Protein AF-A0A7S2IW75-F1 (afdb_monomer_lite)

pLDDT: mean 75.26, std 11.47, range [51.62, 94.19]

Structure (mmCIF, N/CA/C/O backbone):
data_AF-A0A7S2IW75-F1
#
_entry.id   AF-A0A7S2IW75-F1
#
loop_
_atom_site.group_PDB
_atom_site.id
_atom_site.type_symbol
_atom_site.label_atom_id
_atom_site.label_alt_id
_atom_site.label_comp_id
_atom_site.label_asym_id
_atom_site.label_entity_id
_atom_site.label_seq_id
_atom_site.pdbx_PDB_ins_code
_atom_site.Cartn_x
_atom_site.Cartn_y
_atom_site.Cartn_z
_atom_site.occupancy
_atom_site.B_iso_or_equiv
_atom_site.auth_seq_id
_atom_site.auth_comp_id
_atom_site.auth_asym_id
_atom_site.auth_atom_id
_atom_site.pdbx_PDB_model_num
ATOM 1 N N . PRO A 1 1 ? 99.992 -33.653 40.188 1.00 62.72 1 PRO A N 1
ATOM 2 C CA . PRO A 1 1 ? 100.642 -33.479 38.863 1.00 62.72 1 PRO A CA 1
ATOM 3 C C . PRO A 1 1 ? 99.736 -32.594 37.998 1.00 62.72 1 PRO A C 1
ATOM 5 O O . PRO A 1 1 ? 98.557 -32.925 37.892 1.00 62.72 1 PRO A O 1
ATOM 8 N N . PRO A 1 2 ? 100.204 -31.443 37.484 1.00 60.38 2 PRO A N 1
ATOM 9 C CA . PRO A 1 2 ? 99.359 -30.582 36.664 1.00 60.38 2 PRO A CA 1
ATOM 10 C C . PRO A 1 2 ? 98.984 -31.320 35.374 1.00 60.38 2 PRO A C 1
ATOM 12 O O . PRO A 1 2 ? 99.851 -31.771 34.629 1.00 60.38 2 PRO A O 1
ATOM 15 N N . ALA A 1 3 ? 97.679 -31.497 35.167 1.00 65.81 3 ALA A N 1
ATOM 16 C CA . ALA A 1 3 ? 97.122 -32.102 33.969 1.00 65.81 3 ALA A CA 1
ATOM 17 C C . ALA A 1 3 ? 97.433 -31.200 32.770 1.00 65.81 3 ALA A C 1
ATOM 19 O O . ALA A 1 3 ? 97.128 -30.007 32.792 1.00 65.81 3 ALA A O 1
ATOM 20 N N . HIS A 1 4 ? 98.066 -31.767 31.743 1.00 72.19 4 HIS A N 1
ATOM 21 C CA . HIS A 1 4 ? 98.302 -31.062 30.490 1.00 72.19 4 HIS A CA 1
ATOM 22 C C . HIS A 1 4 ? 96.960 -30.592 29.912 1.00 72.19 4 HIS A C 1
ATOM 24 O O . HIS A 1 4 ? 96.008 -31.380 29.890 1.00 72.19 4 HIS A O 1
ATOM 30 N N . PRO A 1 5 ? 96.855 -29.333 29.454 1.00 76.38 5 PRO A N 1
ATOM 31 C CA . PRO A 1 5 ? 95.654 -28.895 28.770 1.00 76.38 5 PRO A CA 1
ATOM 32 C C . PRO A 1 5 ? 95.456 -29.745 27.504 1.00 76.38 5 PRO A C 1
ATOM 34 O O . PRO A 1 5 ? 96.438 -30.091 26.839 1.00 76.38 5 PRO A O 1
ATOM 37 N N . PRO A 1 6 ? 94.206 -30.106 27.169 1.00 79.19 6 PRO A N 1
ATOM 38 C CA . PRO A 1 6 ? 93.910 -30.854 25.956 1.00 79.19 6 PRO A CA 1
ATOM 39 C C . PRO A 1 6 ? 94.396 -30.080 24.724 1.00 79.19 6 PRO A C 1
ATOM 41 O O . PRO A 1 6 ? 94.212 -28.865 24.631 1.00 79.19 6 PRO A O 1
ATOM 44 N N . TYR A 1 7 ? 95.032 -30.790 23.787 1.00 80.94 7 TYR A N 1
ATOM 45 C CA . TYR A 1 7 ? 95.470 -30.221 22.513 1.00 80.94 7 TYR A CA 1
ATOM 46 C C . TYR A 1 7 ? 94.283 -29.578 21.781 1.00 80.94 7 TYR A C 1
ATOM 48 O O . TYR A 1 7 ? 93.190 -30.155 21.779 1.00 80.94 7 TYR A O 1
ATOM 56 N N . PRO A 1 8 ? 94.470 -28.407 21.145 1.00 81.94 8 PRO A N 1
ATOM 57 C CA . PRO A 1 8 ? 93.412 -27.815 20.347 1.00 81.94 8 PRO A CA 1
ATOM 58 C C . PRO A 1 8 ? 93.070 -28.738 19.166 1.00 81.94 8 PRO A C 1
ATOM 60 O O . PRO A 1 8 ? 93.967 -29.375 18.601 1.00 81.94 8 PRO A O 1
ATOM 63 N N . PRO A 1 9 ? 91.784 -28.828 18.788 1.00 81.75 9 PRO A N 1
ATOM 64 C CA . PRO A 1 9 ? 91.365 -29.631 17.651 1.00 81.75 9 PRO A CA 1
ATOM 65 C C . PRO A 1 9 ? 92.004 -29.110 16.353 1.00 81.75 9 PRO A C 1
ATOM 67 O O . PRO A 1 9 ? 92.301 -27.915 16.245 1.00 81.75 9 PRO A O 1
ATOM 70 N N . PRO A 1 10 ? 92.212 -29.987 15.354 1.00 83.06 10 PRO A N 1
ATOM 71 C CA . PRO A 1 10 ? 92.753 -29.576 14.066 1.00 83.06 10 PRO A CA 1
ATOM 72 C C . PRO A 1 10 ? 91.851 -28.521 13.402 1.00 83.06 10 PRO A C 1
ATOM 74 O O . PRO A 1 10 ? 90.629 -28.549 13.590 1.00 83.06 10 PRO A O 1
ATOM 77 N N . PRO A 1 11 ? 92.428 -27.591 12.619 1.00 82.19 11 PRO A N 1
ATOM 78 C CA . PRO A 1 11 ? 91.660 -26.564 11.930 1.00 82.19 11 PRO A CA 1
ATOM 79 C C . PRO A 1 11 ? 90.653 -27.196 10.966 1.00 82.19 11 PRO A C 1
ATOM 81 O O . PRO A 1 11 ? 90.943 -28.185 10.289 1.00 82.19 11 PRO A O 1
ATOM 84 N N . ALA A 1 12 ? 89.455 -26.614 10.921 1.00 83.12 12 ALA A N 1
ATOM 85 C CA . ALA A 1 12 ? 88.382 -27.089 10.063 1.00 83.12 12 ALA A CA 1
ATOM 86 C C . ALA A 1 12 ? 88.794 -27.029 8.578 1.00 83.12 12 ALA A C 1
ATOM 88 O O . ALA A 1 12 ? 89.478 -26.083 8.169 1.00 83.12 12 ALA A O 1
ATOM 89 N N . PRO A 1 13 ? 88.375 -28.007 7.753 1.00 81.69 13 PRO A N 1
ATOM 90 C CA . PRO A 1 13 ? 88.618 -27.953 6.320 1.00 81.69 13 PRO A CA 1
ATOM 91 C C . PRO A 1 13 ? 87.926 -26.727 5.701 1.00 81.69 13 PRO A C 1
ATOM 93 O O . PRO A 1 13 ? 86.870 -26.305 6.187 1.00 81.69 13 PRO A O 1
ATOM 96 N N . PRO A 1 14 ? 88.489 -26.155 4.622 1.00 84.38 14 PRO A N 1
ATOM 97 C CA . PRO A 1 14 ? 87.894 -25.004 3.964 1.00 84.38 14 PRO A CA 1
ATOM 98 C C . PRO A 1 14 ? 86.501 -25.344 3.410 1.00 84.38 14 PRO A C 1
ATOM 100 O O . PRO A 1 14 ? 86.244 -26.490 3.018 1.00 84.38 14 PRO A O 1
ATOM 103 N N . PRO A 1 15 ? 85.591 -24.356 3.357 1.00 83.06 15 PRO A N 1
ATOM 104 C CA . PRO A 1 15 ? 84.251 -24.562 2.832 1.00 83.06 15 PRO A CA 1
ATOM 105 C C . PRO A 1 15 ? 84.312 -24.990 1.362 1.00 83.06 15 PRO A C 1
ATOM 107 O O . PRO A 1 15 ? 85.099 -24.463 0.572 1.00 83.06 15 PRO A O 1
ATOM 110 N N . ARG A 1 16 ? 83.465 -25.955 0.985 1.00 84.38 16 ARG A N 1
ATOM 111 C CA . ARG A 1 16 ? 83.319 -26.348 -0.421 1.00 84.38 16 ARG A CA 1
ATOM 112 C C . ARG A 1 16 ? 82.758 -25.175 -1.233 1.00 84.38 16 ARG A C 1
ATOM 114 O O . ARG A 1 16 ? 81.856 -24.493 -0.742 1.00 84.38 16 ARG A O 1
ATOM 121 N N . PRO A 1 17 ? 83.234 -24.963 -2.472 1.00 82.62 17 PRO A N 1
ATOM 122 C CA . PRO A 1 17 ? 82.619 -23.992 -3.361 1.00 82.62 17 PRO A CA 1
ATOM 123 C C . PRO A 1 17 ? 81.156 -24.378 -3.644 1.00 82.62 17 PRO A C 1
ATOM 125 O O . PRO A 1 17 ? 80.826 -25.571 -3.668 1.00 82.62 17 PRO A O 1
ATOM 128 N N . PRO A 1 18 ? 80.274 -23.385 -3.839 1.00 84.06 18 PRO A N 1
ATOM 129 C CA . PRO A 1 18 ? 78.872 -23.637 -4.134 1.00 84.06 18 PRO A CA 1
ATOM 130 C C . PRO A 1 18 ? 78.711 -24.343 -5.492 1.00 84.06 18 PRO A C 1
ATOM 132 O O . PRO A 1 18 ? 79.541 -24.156 -6.387 1.00 84.06 18 PRO A O 1
ATOM 135 N N . PRO A 1 19 ? 77.647 -25.147 -5.671 1.00 81.31 19 PRO A N 1
ATOM 136 C CA . PRO A 1 19 ? 77.338 -25.750 -6.961 1.00 81.31 19 PRO A CA 1
ATOM 137 C C . PRO A 1 19 ? 77.064 -24.665 -8.011 1.00 81.31 19 PRO A C 1
ATOM 139 O O . PRO A 1 19 ? 76.434 -23.646 -7.721 1.00 81.31 19 PRO A O 1
ATOM 142 N N . SER A 1 20 ? 77.537 -24.888 -9.237 1.00 82.94 20 SER A N 1
ATOM 143 C CA . SER A 1 20 ? 77.263 -24.001 -10.370 1.00 82.94 20 SER A CA 1
ATOM 144 C C . SER A 1 20 ? 75.756 -23.932 -10.661 1.00 82.94 20 SER A C 1
ATOM 146 O O . SER A 1 20 ? 75.064 -24.943 -10.510 1.00 82.94 20 SER A O 1
ATOM 148 N N . PRO A 1 21 ? 75.230 -22.768 -11.085 1.00 82.31 21 PRO A N 1
ATOM 149 C CA . PRO A 1 21 ? 73.821 -22.643 -11.428 1.00 82.31 21 PRO A CA 1
ATOM 150 C C . PRO A 1 21 ? 73.472 -23.516 -12.646 1.00 82.31 21 PRO A C 1
ATOM 152 O O . PRO A 1 21 ? 74.317 -23.711 -13.527 1.00 82.31 21 PRO A O 1
ATOM 155 N N . PRO A 1 22 ? 72.236 -24.038 -12.720 1.00 81.88 22 PRO A N 1
ATOM 156 C CA . PRO A 1 22 ? 71.779 -24.792 -13.879 1.00 81.88 22 PRO A CA 1
ATOM 157 C C . PRO A 1 22 ? 71.740 -23.899 -15.134 1.00 81.88 22 PRO A C 1
ATOM 159 O O . PRO A 1 22 ? 71.524 -22.688 -15.019 1.00 81.88 22 PRO A O 1
ATOM 162 N N . PRO A 1 23 ? 71.927 -24.471 -16.338 1.00 80.62 23 PRO A N 1
ATOM 163 C CA . PRO A 1 23 ? 71.792 -23.718 -17.579 1.00 80.62 23 PRO A CA 1
ATOM 164 C C . PRO A 1 23 ? 70.354 -23.194 -17.754 1.00 80.62 23 PRO A C 1
ATOM 166 O O . PRO A 1 23 ? 69.408 -23.818 -17.262 1.00 80.62 23 PRO A O 1
ATOM 169 N N . PRO A 1 24 ? 70.165 -22.067 -18.464 1.00 79.94 24 PRO A N 1
ATOM 170 C CA . PRO A 1 24 ? 68.841 -21.511 -18.710 1.00 79.94 24 PRO A CA 1
ATOM 171 C C . PRO A 1 24 ? 67.993 -22.472 -19.552 1.00 79.94 24 PRO A C 1
ATOM 173 O O . PRO A 1 24 ? 68.432 -22.978 -20.586 1.00 79.94 24 PRO A O 1
ATOM 176 N N . SER A 1 25 ? 66.762 -22.713 -19.105 1.00 78.88 25 SER A N 1
ATOM 177 C CA . SER A 1 25 ? 65.787 -23.544 -19.809 1.00 78.88 25 SER A CA 1
ATOM 178 C C . SER A 1 25 ? 65.445 -22.943 -21.175 1.00 78.88 25 SER A C 1
ATOM 180 O O . SER A 1 25 ? 65.095 -21.768 -21.273 1.00 78.88 25 SER A O 1
ATOM 182 N N . SER A 1 26 ? 65.512 -23.765 -22.224 1.00 78.94 26 SER A N 1
ATOM 183 C CA . SER A 1 26 ? 65.071 -23.397 -23.575 1.00 78.94 26 SER A CA 1
ATOM 184 C C . SER A 1 26 ? 63.591 -22.968 -23.574 1.00 78.94 26 SER A C 1
ATOM 186 O O . SER A 1 26 ? 62.787 -23.598 -22.873 1.00 78.94 26 SER A O 1
ATOM 188 N N . PRO A 1 27 ? 63.192 -21.923 -24.327 1.00 75.69 27 PRO A N 1
ATOM 189 C CA . PRO A 1 27 ? 61.799 -21.498 -24.393 1.00 75.69 27 PRO A CA 1
ATOM 190 C C . PRO A 1 27 ? 60.925 -22.609 -24.986 1.00 75.69 27 PRO A C 1
ATOM 192 O O . PRO A 1 27 ? 61.196 -23.145 -26.060 1.00 75.69 27 PRO A O 1
ATOM 195 N N . SER A 1 28 ? 59.859 -22.963 -24.266 1.00 77.50 28 SER A N 1
ATOM 196 C CA . SER A 1 28 ? 58.849 -23.905 -24.753 1.00 77.50 28 SER A CA 1
ATOM 197 C C . SER A 1 28 ? 58.131 -23.347 -25.989 1.00 77.50 28 SER A C 1
ATOM 199 O O . SER A 1 28 ? 57.883 -22.139 -26.045 1.00 77.50 28 SER A O 1
ATOM 201 N N . PRO A 1 29 ? 57.749 -24.194 -26.965 1.00 75.38 29 PRO A N 1
ATOM 202 C CA . PRO A 1 29 ? 56.972 -23.744 -28.112 1.00 75.38 29 PRO A CA 1
ATOM 203 C C . PRO A 1 29 ? 55.603 -23.194 -27.671 1.00 75.38 29 PRO A C 1
ATOM 205 O O . PRO A 1 29 ? 55.054 -23.641 -26.654 1.00 75.38 29 PRO A O 1
ATOM 208 N N . PRO A 1 30 ? 55.023 -22.243 -28.425 1.00 74.31 30 PRO A N 1
ATOM 209 C CA . PRO A 1 30 ? 53.705 -21.704 -28.124 1.00 74.31 30 PRO A CA 1
ATOM 210 C C . PRO A 1 30 ? 52.660 -22.825 -28.161 1.00 74.31 30 PRO A C 1
ATOM 212 O O . PRO A 1 30 ? 52.521 -23.537 -29.156 1.00 74.31 30 PRO A O 1
ATOM 215 N N . ARG A 1 31 ? 51.921 -22.995 -27.057 1.00 68.31 31 ARG A N 1
ATOM 216 C CA . ARG A 1 31 ? 50.762 -23.894 -27.014 1.00 68.31 31 ARG A CA 1
ATOM 217 C C . ARG A 1 31 ? 49.709 -23.382 -27.992 1.00 68.31 31 ARG A C 1
ATOM 219 O O . ARG A 1 31 ? 49.356 -22.205 -27.954 1.00 68.31 31 ARG A O 1
ATOM 226 N N . ALA A 1 32 ? 49.196 -24.276 -28.833 1.00 73.69 32 ALA A N 1
ATOM 227 C CA . ALA A 1 32 ? 48.029 -23.996 -29.657 1.00 73.69 32 ALA A CA 1
ATOM 228 C C . ALA A 1 32 ? 46.856 -23.536 -28.763 1.00 73.69 32 ALA A C 1
ATOM 230 O O . ALA A 1 32 ? 46.699 -24.069 -27.657 1.00 73.69 32 ALA A O 1
ATOM 231 N N . PRO A 1 33 ? 46.044 -22.556 -29.198 1.00 65.94 33 PRO A N 1
ATOM 232 C CA . PRO A 1 33 ? 44.881 -22.126 -28.438 1.00 65.94 33 PRO A CA 1
ATOM 233 C C . PRO A 1 33 ? 43.921 -23.306 -28.277 1.00 65.94 33 PRO A C 1
ATOM 235 O O . PRO A 1 33 ? 43.477 -23.908 -29.253 1.00 65.94 33 PRO A O 1
ATOM 238 N N . SER A 1 34 ? 43.622 -23.644 -27.023 1.00 67.25 34 SER A N 1
ATOM 239 C CA . SER A 1 34 ? 42.549 -24.579 -26.696 1.00 67.25 34 SER A CA 1
ATOM 240 C C . SER A 1 34 ? 41.247 -24.046 -27.305 1.00 67.25 34 SER A C 1
ATOM 242 O O . SER A 1 34 ? 40.968 -22.855 -27.129 1.00 67.25 34 SER A O 1
ATOM 244 N N . PRO A 1 35 ? 40.439 -24.864 -28.003 1.00 66.06 35 PRO A N 1
ATOM 245 C CA . PRO A 1 35 ? 39.132 -24.416 -28.455 1.00 66.06 35 PRO A CA 1
ATOM 246 C C . PRO A 1 35 ? 38.319 -24.011 -27.223 1.00 66.06 35 PRO A C 1
ATOM 248 O O . PRO A 1 35 ? 38.180 -24.784 -26.272 1.00 66.06 35 PRO A O 1
ATOM 251 N N . LEU A 1 36 ? 37.848 -22.764 -27.217 1.00 70.06 36 LEU A N 1
ATOM 252 C CA . LEU A 1 36 ? 36.907 -22.271 -26.220 1.00 70.06 36 LEU A CA 1
ATOM 253 C C . LEU A 1 36 ? 35.692 -23.212 -26.205 1.00 70.06 36 LEU A C 1
ATOM 255 O O . LEU A 1 36 ? 35.246 -23.626 -27.282 1.00 70.06 36 LEU A O 1
ATOM 259 N N . PRO A 1 37 ? 35.143 -23.562 -25.028 1.00 63.06 37 PRO A N 1
ATOM 260 C CA . PRO A 1 37 ? 33.871 -24.261 -24.979 1.00 63.06 37 PRO A CA 1
ATOM 261 C C . PRO A 1 37 ? 32.857 -23.390 -25.720 1.00 63.06 37 PRO A C 1
ATOM 263 O O . PRO A 1 37 ? 32.629 -22.240 -25.347 1.00 63.06 37 PRO A O 1
ATOM 266 N N . CYS A 1 38 ? 32.313 -23.912 -26.818 1.00 60.44 38 CYS A N 1
ATOM 267 C CA . CYS A 1 38 ? 31.234 -23.257 -27.539 1.00 60.44 38 CYS A CA 1
ATOM 268 C C . CYS A 1 38 ? 30.120 -22.974 -26.531 1.00 60.44 38 CYS A C 1
ATOM 270 O O . CYS A 1 38 ? 29.561 -23.906 -25.950 1.00 60.44 38 CYS A O 1
ATOM 272 N N . SER A 1 39 ? 29.839 -21.694 -26.290 1.00 65.56 39 SER A N 1
ATOM 273 C CA . SER A 1 39 ? 28.699 -21.282 -25.483 1.00 65.56 39 SER A CA 1
ATOM 274 C C . SER A 1 39 ? 27.445 -21.961 -26.040 1.00 65.56 39 SER A C 1
ATOM 276 O O . SER A 1 39 ? 27.247 -21.939 -27.260 1.00 65.56 39 SER A O 1
ATOM 278 N N . PRO A 1 40 ? 26.604 -22.585 -25.197 1.00 69.19 40 PRO A N 1
ATOM 279 C CA . PRO A 1 40 ? 25.353 -23.154 -25.668 1.00 69.19 40 PRO A CA 1
ATOM 280 C C . PRO A 1 40 ? 24.504 -22.054 -26.324 1.00 69.19 40 PRO A C 1
ATOM 282 O O . PRO A 1 40 ? 24.619 -20.884 -25.937 1.00 69.19 40 PRO A O 1
ATOM 285 N N . PRO A 1 41 ? 23.658 -22.396 -27.312 1.00 64.56 41 PRO A N 1
ATOM 286 C CA . PRO A 1 41 ? 22.756 -21.433 -27.923 1.00 64.56 41 PRO A CA 1
ATOM 287 C C . PRO A 1 41 ? 21.941 -20.747 -26.824 1.00 64.56 41 PRO A C 1
ATOM 289 O O . PRO A 1 41 ? 21.282 -21.403 -26.019 1.00 64.56 41 PRO A O 1
ATOM 292 N N . SER A 1 42 ? 22.042 -19.419 -26.781 1.00 62.31 42 SER A N 1
ATOM 293 C CA . SER A 1 42 ? 21.280 -18.547 -25.893 1.00 62.31 42 SER A CA 1
ATOM 294 C C . SER A 1 42 ? 19.791 -18.735 -26.175 1.00 62.31 42 SER A C 1
ATOM 296 O O . SER A 1 42 ? 19.229 -18.076 -27.049 1.00 62.31 42 SER A O 1
ATOM 298 N N . LEU A 1 43 ? 19.149 -19.656 -25.458 1.00 72.56 43 LEU A N 1
ATOM 299 C CA . LEU A 1 43 ? 17.697 -19.749 -25.423 1.00 72.56 43 LEU A CA 1
ATOM 300 C C . LEU A 1 43 ? 17.159 -18.438 -24.831 1.00 72.56 43 LEU A C 1
ATOM 302 O O . LEU A 1 43 ? 17.742 -17.935 -23.865 1.00 72.56 43 LEU A O 1
ATOM 306 N N . PRO A 1 44 ? 16.079 -17.861 -25.386 1.00 72.50 44 PRO A N 1
ATOM 307 C CA . PRO A 1 44 ? 15.451 -16.705 -24.768 1.00 72.50 44 PRO A CA 1
ATOM 308 C C . PRO A 1 44 ? 15.066 -17.069 -23.326 1.00 72.50 44 PRO A C 1
ATOM 310 O O . PRO A 1 44 ? 14.554 -18.173 -23.099 1.00 72.50 44 PRO A O 1
ATOM 313 N N . PRO A 1 45 ? 15.332 -16.189 -22.342 1.00 71.38 45 PRO A N 1
ATOM 314 C CA . PRO A 1 45 ? 14.931 -16.445 -20.972 1.00 71.38 45 PRO A CA 1
ATOM 315 C C . PRO A 1 45 ? 13.419 -16.678 -20.948 1.00 71.38 45 PRO A C 1
ATOM 317 O O . PRO A 1 45 ? 12.672 -16.013 -21.675 1.00 71.38 45 PRO A O 1
ATOM 320 N N . PRO A 1 46 ? 12.947 -17.642 -20.151 1.00 71.25 46 PRO A N 1
ATOM 321 C CA . PRO A 1 46 ? 11.538 -17.953 -20.127 1.00 71.25 46 PRO A CA 1
ATOM 322 C C . PRO A 1 46 ? 10.729 -16.744 -19.622 1.00 71.25 46 PRO A C 1
ATOM 324 O O . PRO A 1 46 ? 11.212 -15.990 -18.773 1.00 71.25 46 PRO A O 1
ATOM 327 N N . PRO A 1 47 ? 9.487 -16.558 -20.102 1.00 66.56 47 PRO A N 1
ATOM 328 C CA . PRO A 1 47 ? 8.709 -15.333 -19.890 1.00 66.56 47 PRO A CA 1
ATOM 329 C C . PRO A 1 47 ? 8.401 -15.038 -18.415 1.00 66.56 47 PRO A C 1
ATOM 331 O O . PRO A 1 47 ? 8.106 -13.903 -18.067 1.00 66.56 47 PRO A O 1
ATOM 334 N N . TRP A 1 48 ? 8.506 -16.033 -17.532 1.00 68.19 48 TRP A N 1
ATOM 335 C CA . TRP A 1 48 ? 8.335 -15.871 -16.085 1.00 68.19 48 TRP A CA 1
ATOM 336 C C . TRP A 1 48 ? 9.579 -15.330 -15.359 1.00 68.19 48 TRP A C 1
ATOM 338 O O . TRP A 1 48 ? 9.471 -14.915 -14.210 1.00 68.19 48 TRP A O 1
ATOM 348 N N . LEU A 1 49 ? 10.754 -15.340 -16.003 1.00 57.94 49 LEU A N 1
ATOM 349 C CA . LEU A 1 49 ? 11.981 -14.688 -15.521 1.00 57.94 49 LEU A CA 1
ATOM 350 C C . LEU A 1 49 ? 12.153 -13.275 -16.095 1.00 57.94 49 LEU A C 1
ATOM 352 O O . LEU A 1 49 ? 13.141 -12.609 -15.786 1.00 57.94 49 LEU A O 1
ATOM 356 N N . ALA A 1 50 ? 11.200 -12.805 -16.906 1.00 60.44 50 ALA A N 1
ATOM 357 C CA . ALA A 1 50 ? 11.126 -11.404 -17.273 1.00 60.44 50 ALA A CA 1
ATOM 358 C C . ALA A 1 50 ? 10.841 -10.604 -15.998 1.00 60.44 50 ALA A C 1
ATOM 360 O O . ALA A 1 50 ? 9.705 -10.514 -15.533 1.00 60.44 50 ALA A O 1
ATOM 361 N N . VAL A 1 51 ? 11.899 -10.045 -15.407 1.00 63.38 51 VAL A N 1
ATOM 362 C CA . VAL A 1 51 ? 11.769 -8.955 -14.443 1.00 63.38 51 VAL A CA 1
ATOM 363 C C . VAL A 1 51 ? 10.869 -7.928 -15.124 1.00 63.38 51 VAL A C 1
ATOM 365 O O . VAL A 1 51 ? 11.207 -7.527 -16.243 1.00 63.38 51 VAL A O 1
ATOM 368 N N . PRO A 1 52 ? 9.720 -7.538 -14.538 1.00 60.81 52 PRO A N 1
ATOM 369 C CA . PRO A 1 52 ? 8.940 -6.457 -15.104 1.00 60.81 52 PRO A CA 1
ATOM 370 C C . PRO A 1 52 ? 9.871 -5.253 -15.118 1.00 60.81 52 PRO A C 1
ATOM 372 O O . PRO A 1 52 ? 10.222 -4.718 -14.066 1.00 60.81 52 PRO A O 1
ATOM 375 N N . SER A 1 53 ? 10.357 -4.910 -16.311 1.00 58.06 53 SER A N 1
ATOM 376 C CA . SER A 1 53 ? 11.098 -3.685 -16.540 1.00 58.06 53 SER A CA 1
ATOM 377 C C . SER A 1 53 ? 10.220 -2.595 -15.957 1.00 58.06 53 SER A C 1
ATOM 379 O O . SER A 1 53 ? 9.077 -2.437 -16.392 1.00 58.06 53 SER A O 1
ATOM 381 N N . ALA A 1 54 ? 10.693 -1.948 -14.893 1.00 60.47 54 ALA A N 1
ATOM 382 C CA . ALA A 1 54 ? 10.006 -0.830 -14.280 1.00 60.47 54 ALA A CA 1
ATOM 383 C C . ALA A 1 54 ? 10.062 0.322 -15.284 1.00 60.47 54 ALA A C 1
ATOM 385 O O . ALA A 1 54 ? 10.918 1.199 -15.201 1.00 60.47 54 ALA A O 1
ATOM 386 N N . GLU A 1 55 ? 9.186 0.255 -16.284 1.00 65.94 55 GLU A N 1
ATOM 387 C CA . GLU A 1 55 ? 8.902 1.351 -17.188 1.00 65.94 55 GLU A CA 1
ATOM 388 C C . GLU A 1 55 ? 8.606 2.570 -16.311 1.00 65.94 55 GLU A C 1
ATOM 390 O O . GLU A 1 55 ? 7.815 2.461 -15.361 1.00 65.94 55 GLU A O 1
ATOM 395 N N . PRO A 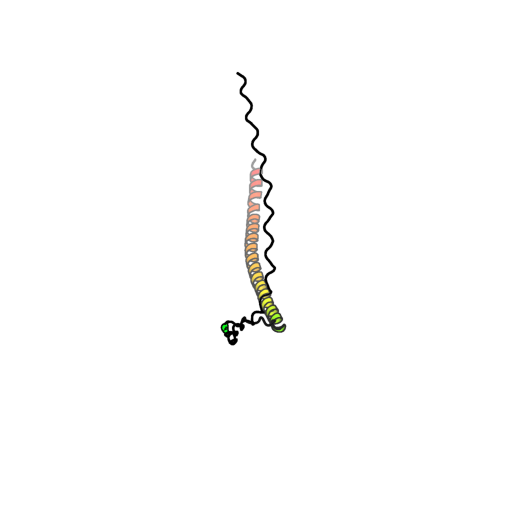1 56 ? 9.261 3.715 -16.559 1.00 64.19 56 PRO A N 1
ATOM 396 C CA . PRO A 1 56 ? 8.970 4.922 -15.810 1.00 64.19 56 PRO A CA 1
ATOM 397 C C . PRO A 1 56 ? 7.473 5.196 -15.949 1.00 64.19 56 PRO A C 1
ATOM 399 O O . PRO A 1 56 ? 6.977 5.386 -17.060 1.00 64.19 56 PRO A O 1
ATOM 402 N N . LEU A 1 57 ? 6.743 5.154 -14.824 1.00 67.38 57 LEU A N 1
ATOM 403 C CA . LEU A 1 57 ? 5.305 5.406 -14.811 1.00 67.38 57 LEU A CA 1
ATOM 404 C C . LEU A 1 57 ? 5.050 6.695 -15.584 1.00 67.38 57 LEU A C 1
ATOM 406 O O . LEU A 1 57 ? 5.583 7.748 -15.225 1.00 67.38 57 LEU A O 1
ATOM 410 N N . ALA A 1 58 ? 4.254 6.593 -16.652 1.00 76.00 58 ALA A N 1
ATOM 411 C CA . ALA A 1 58 ? 3.908 7.742 -17.468 1.00 76.00 58 ALA A CA 1
ATOM 412 C C . ALA A 1 58 ? 3.455 8.885 -16.540 1.00 76.00 58 ALA A C 1
ATOM 414 O O . ALA A 1 58 ? 2.677 8.637 -15.613 1.00 76.00 58 ALA A O 1
ATOM 415 N N . PRO A 1 59 ? 3.911 10.130 -16.751 1.00 73.25 59 PRO A N 1
ATOM 416 C CA . PRO A 1 59 ? 3.677 11.227 -15.810 1.00 73.25 59 PRO A CA 1
ATOM 417 C C . PRO A 1 59 ? 2.184 11.437 -15.502 1.00 73.25 59 PRO A C 1
ATOM 419 O O . PRO A 1 59 ? 1.828 11.782 -14.379 1.00 73.25 59 PRO A O 1
ATOM 422 N N . GLY A 1 60 ? 1.292 11.132 -16.452 1.00 74.44 60 GLY A N 1
ATOM 423 C CA . GLY A 1 60 ? -0.159 11.151 -16.233 1.00 74.44 60 GLY A CA 1
ATOM 424 C C . GLY A 1 60 ? -0.662 10.123 -15.209 1.00 74.44 60 GLY A C 1
ATOM 425 O O . GLY A 1 60 ? -1.575 10.422 -14.444 1.00 74.44 60 GLY A O 1
ATOM 426 N N . LEU A 1 61 ? -0.043 8.943 -15.138 1.00 79.50 61 LEU A N 1
ATOM 427 C CA . LEU A 1 61 ? -0.369 7.890 -14.171 1.00 79.50 61 LEU A CA 1
ATOM 428 C C . LEU A 1 61 ? 0.052 8.293 -12.751 1.00 79.50 61 LEU A C 1
ATOM 430 O O . LEU A 1 61 ? -0.686 8.066 -11.794 1.00 79.50 61 LEU A O 1
ATOM 434 N N . VAL A 1 62 ? 1.202 8.962 -12.624 1.00 80.19 62 VAL A N 1
ATOM 435 C CA . VAL A 1 62 ? 1.684 9.514 -11.348 1.00 80.19 62 VAL A CA 1
ATOM 436 C C . VAL A 1 62 ? 0.756 10.622 -10.852 1.00 80.19 62 VAL A C 1
ATOM 438 O O . VAL A 1 62 ? 0.343 10.606 -9.694 1.00 80.19 62 VAL A O 1
ATOM 441 N N . ILE A 1 63 ? 0.371 11.553 -11.731 1.00 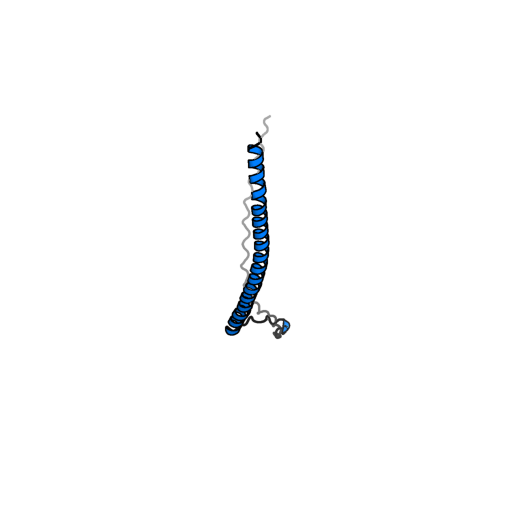81.88 63 ILE A N 1
ATOM 442 C CA . ILE A 1 63 ? -0.570 12.629 -11.390 1.00 81.88 63 ILE A CA 1
ATOM 443 C C . ILE A 1 63 ? -1.917 12.042 -10.961 1.00 81.88 63 ILE A C 1
ATOM 445 O O . ILE A 1 63 ? -2.453 12.443 -9.930 1.00 81.88 63 ILE A O 1
ATOM 449 N N . LEU A 1 64 ? -2.439 11.055 -11.694 1.00 83.25 64 LEU A N 1
ATOM 450 C CA . LEU A 1 64 ? -3.685 10.379 -11.337 1.00 83.25 64 LEU A CA 1
ATOM 451 C C . LEU A 1 64 ? -3.597 9.730 -9.950 1.00 83.25 64 LEU A C 1
ATOM 453 O O . LEU A 1 64 ? -4.503 9.906 -9.138 1.00 83.25 64 LEU A O 1
ATOM 457 N N . LEU A 1 65 ? -2.500 9.031 -9.650 1.00 83.38 65 LEU A N 1
ATOM 458 C CA . LEU A 1 65 ? -2.290 8.398 -8.348 1.00 83.38 65 LEU A CA 1
ATOM 459 C C . LEU A 1 65 ? -2.264 9.429 -7.212 1.00 83.38 65 LEU A C 1
ATOM 461 O O . LEU A 1 65 ? -2.875 9.205 -6.169 1.00 83.38 65 LEU A O 1
ATOM 465 N N . ILE A 1 66 ? -1.600 10.569 -7.419 1.00 85.75 66 ILE A N 1
ATOM 466 C CA . ILE A 1 66 ? -1.538 11.657 -6.434 1.00 85.75 66 ILE A CA 1
ATOM 467 C C . ILE A 1 66 ? -2.919 12.286 -6.232 1.00 85.75 66 ILE A C 1
ATOM 469 O O . ILE A 1 66 ? -3.311 12.531 -5.095 1.00 85.75 66 ILE A O 1
ATOM 473 N N . VAL A 1 67 ? -3.677 12.524 -7.303 1.00 86.31 67 VAL A N 1
ATOM 474 C CA . VAL A 1 67 ? -5.020 13.120 -7.216 1.00 86.31 67 VAL A CA 1
ATOM 475 C C . VAL A 1 67 ? -5.997 12.166 -6.528 1.00 86.31 67 VAL A C 1
ATOM 477 O O . VAL A 1 67 ? -6.730 12.582 -5.631 1.00 86.31 67 VAL A O 1
ATOM 480 N N . VAL A 1 68 ? -5.981 10.882 -6.890 1.00 87.56 68 VAL A N 1
ATOM 481 C CA . VAL A 1 68 ? -6.851 9.864 -6.284 1.00 87.56 68 VAL A CA 1
ATOM 482 C C . VAL A 1 68 ? -6.457 9.617 -4.827 1.00 87.56 68 VAL A C 1
ATOM 484 O O . VAL A 1 68 ? -7.308 9.678 -3.940 1.00 87.56 68 VAL A O 1
ATOM 487 N N . GLY A 1 69 ? -5.168 9.402 -4.556 1.00 81.12 69 GLY A N 1
ATOM 488 C CA . GLY A 1 69 ? -4.655 9.198 -3.201 1.00 81.12 69 GLY A CA 1
ATOM 489 C C . GLY A 1 69 ? -4.871 10.421 -2.307 1.00 81.12 69 GLY A C 1
ATOM 490 O O . GLY A 1 69 ? -5.328 10.291 -1.171 1.00 81.12 69 GLY A O 1
ATOM 491 N N . GLY A 1 70 ? -4.629 11.619 -2.841 1.00 85.12 70 GLY A N 1
ATOM 492 C CA . GLY A 1 70 ? -4.874 12.886 -2.158 1.00 85.12 70 GLY A CA 1
ATOM 493 C C . GLY A 1 70 ? -6.355 13.103 -1.853 1.00 85.12 70 GLY A C 1
ATOM 494 O O . GLY A 1 70 ? -6.700 13.451 -0.724 1.00 85.12 70 GLY A O 1
ATOM 495 N N . GLY A 1 71 ? -7.242 12.822 -2.811 1.00 88.12 71 GLY A N 1
ATOM 496 C CA . GLY A 1 71 ? -8.690 12.929 -2.620 1.00 88.12 71 GLY A CA 1
ATOM 497 C C . GLY A 1 71 ? -9.210 12.020 -1.504 1.00 88.12 71 GLY A C 1
ATOM 498 O O . GLY A 1 71 ? -9.966 12.471 -0.639 1.00 88.12 71 GLY A O 1
ATOM 499 N N . ILE A 1 72 ? -8.751 10.766 -1.464 1.00 89.00 72 ILE A N 1
ATOM 500 C CA . ILE A 1 72 ? -9.105 9.817 -0.396 1.00 89.00 72 ILE A CA 1
ATOM 501 C C . ILE A 1 72 ? -8.587 10.315 0.961 1.00 89.00 72 ILE A C 1
ATOM 503 O O . ILE A 1 72 ? -9.314 10.261 1.955 1.00 89.00 72 ILE A O 1
ATOM 507 N N . GLY A 1 73 ? -7.364 10.852 1.002 1.00 88.69 73 GLY A N 1
ATOM 508 C CA . GLY A 1 73 ? -6.783 11.428 2.214 1.00 88.69 73 GLY A CA 1
ATOM 509 C C . GLY A 1 73 ? -7.609 12.589 2.773 1.00 88.69 73 GLY A C 1
ATOM 510 O O . GLY A 1 73 ? -7.935 12.604 3.961 1.00 88.69 73 GLY A O 1
ATOM 511 N N . VAL A 1 74 ? -8.016 13.530 1.918 1.00 90.62 74 VAL A N 1
ATOM 512 C CA . VAL A 1 74 ? -8.852 14.673 2.324 1.00 90.62 74 VAL A CA 1
ATOM 513 C C . VAL A 1 74 ? -10.207 14.202 2.853 1.00 90.62 74 VAL A C 1
ATOM 515 O O . VAL A 1 74 ? -10.665 14.683 3.89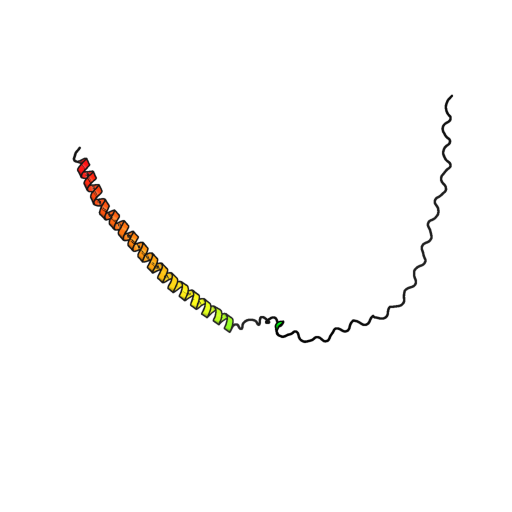4 1.00 90.62 74 VAL A O 1
ATOM 518 N N . LEU A 1 75 ? -10.831 13.226 2.189 1.00 89.56 75 LEU A N 1
ATOM 519 C CA . LEU A 1 75 ? -12.113 12.675 2.624 1.00 89.56 75 LEU A CA 1
ATOM 520 C C . LEU A 1 75 ? -11.997 11.989 3.994 1.00 89.56 75 LEU A C 1
ATOM 522 O O . LEU A 1 75 ? -12.841 12.206 4.866 1.00 89.56 75 LEU A O 1
ATOM 526 N N . ALA A 1 76 ? -10.930 11.222 4.218 1.00 91.56 76 ALA A N 1
ATOM 527 C CA . ALA A 1 76 ? -10.673 10.571 5.499 1.00 91.56 76 ALA A CA 1
ATOM 528 C C . ALA A 1 76 ? -10.486 11.590 6.636 1.00 91.56 76 ALA A C 1
ATOM 530 O O . ALA A 1 76 ? -11.046 11.408 7.720 1.00 91.56 76 ALA A O 1
ATOM 531 N N . VAL A 1 77 ? -9.766 12.690 6.390 1.00 92.88 77 VAL A N 1
ATOM 532 C CA . VAL A 1 77 ? -9.584 13.768 7.377 1.00 92.88 77 VAL A CA 1
ATOM 533 C C . VAL A 1 77 ? -10.900 14.490 7.660 1.00 92.88 77 VAL A C 1
ATOM 535 O O . VAL A 1 77 ? -11.199 14.766 8.819 1.00 92.88 77 VAL A O 1
ATOM 538 N N . MET A 1 78 ? -11.720 14.758 6.643 1.00 94.19 78 MET A N 1
ATOM 539 C CA . MET A 1 78 ? -13.030 15.390 6.831 1.00 94.19 78 MET A CA 1
ATOM 540 C C . MET A 1 78 ? -13.976 14.514 7.654 1.00 94.19 78 MET A C 1
ATOM 542 O O . MET A 1 78 ? -14.552 14.979 8.640 1.00 94.19 78 MET A O 1
ATOM 546 N N . VAL A 1 79 ? -14.103 13.234 7.299 1.00 94.12 79 VAL A N 1
ATOM 547 C CA . VAL A 1 79 ? -14.981 12.292 8.008 1.00 94.12 79 VAL A CA 1
ATOM 548 C C . VAL A 1 79 ? -14.462 12.025 9.424 1.00 94.12 79 VAL A C 1
ATOM 550 O O . VAL A 1 79 ? -15.229 12.092 10.389 1.00 94.12 79 VAL A O 1
ATOM 553 N N . GLY A 1 80 ? -13.158 11.781 9.570 1.00 92.75 80 GLY A N 1
ATOM 554 C CA . GLY A 1 80 ? -12.512 11.562 10.862 1.00 92.75 80 GLY A CA 1
ATOM 555 C C . GLY A 1 80 ? -12.585 12.793 11.764 1.00 92.75 80 GLY A C 1
ATOM 556 O O . GLY A 1 80 ? -12.958 12.678 12.931 1.00 92.75 80 GLY A O 1
ATOM 557 N N . GLY A 1 81 ? -12.314 13.979 11.219 1.00 91.81 81 GLY A N 1
ATOM 558 C CA . GLY A 1 81 ? -12.398 15.257 11.923 1.00 91.81 81 GLY A CA 1
ATOM 559 C C . GLY A 1 81 ? -13.820 15.585 12.365 1.00 91.81 81 GLY A C 1
ATOM 560 O O . GLY A 1 81 ? -14.031 15.971 13.514 1.00 91.81 81 GLY A O 1
ATOM 561 N N . TRP A 1 82 ? -14.815 15.350 11.507 1.00 94.06 82 TRP A N 1
ATOM 562 C CA . TRP A 1 82 ? -16.227 15.511 11.860 1.00 94.06 82 TRP A CA 1
ATOM 563 C C . TRP A 1 82 ? -16.648 14.566 12.990 1.00 94.06 82 TRP A C 1
ATOM 565 O O . TRP A 1 82 ? -17.279 14.988 13.966 1.00 94.06 82 TRP A O 1
ATOM 575 N N . PHE A 1 83 ? -16.276 13.288 12.891 1.00 93.25 83 PHE A N 1
ATOM 576 C CA . PHE A 1 83 ? -16.574 12.300 13.924 1.00 93.25 83 PHE A CA 1
ATOM 577 C C . PHE A 1 83 ? -15.887 12.649 15.251 1.00 93.25 83 PHE A C 1
ATOM 579 O O . PHE A 1 83 ? -16.521 12.611 16.311 1.00 93.25 83 PHE A O 1
ATOM 586 N N . PHE A 1 84 ? -14.620 13.060 15.188 1.00 92.31 84 PHE A N 1
ATOM 587 C CA . PHE A 1 84 ? -13.851 13.508 16.341 1.00 92.31 84 PHE A CA 1
ATOM 588 C C . PHE A 1 84 ? -14.496 14.726 17.003 1.00 92.31 84 PHE A C 1
ATOM 590 O O . PHE A 1 84 ? -14.720 14.716 18.215 1.00 92.31 84 PHE A O 1
ATOM 597 N N . LEU A 1 85 ? -14.881 15.737 16.220 1.00 90.12 85 LEU A N 1
ATOM 598 C CA . LEU A 1 85 ? -15.533 16.938 16.731 1.00 90.12 85 LEU A CA 1
ATOM 599 C C . LEU A 1 85 ? -16.874 16.597 17.386 1.00 90.12 85 LEU A C 1
ATOM 601 O O . LEU A 1 85 ? -17.146 17.039 18.500 1.00 90.12 85 LEU A O 1
ATOM 605 N N . ARG A 1 86 ? -17.678 15.726 16.769 1.00 91.44 86 ARG A N 1
ATOM 606 C CA . ARG A 1 86 ? -18.956 15.268 17.333 1.00 91.44 86 ARG A CA 1
ATOM 607 C C . ARG A 1 86 ? -18.773 14.516 18.653 1.00 91.44 86 ARG A C 1
ATOM 609 O O . ARG A 1 86 ? -19.532 14.746 19.601 1.00 91.44 86 ARG A O 1
ATOM 616 N N . ALA A 1 87 ? -17.782 13.632 18.739 1.00 87.31 87 ALA A N 1
ATOM 617 C CA . ALA A 1 87 ? -17.457 12.916 19.971 1.00 87.31 87 ALA A CA 1
ATOM 618 C C . ALA A 1 87 ? -16.942 13.874 21.060 1.00 87.31 87 ALA A C 1
ATOM 620 O O . ALA A 1 87 ? -17.356 13.785 22.221 1.00 87.31 87 ALA A O 1
ATOM 621 N N . HIS A 1 88 ? -16.093 14.829 20.682 1.00 88.88 88 HIS A N 1
ATOM 622 C CA . HIS A 1 88 ? -15.547 15.843 21.576 1.00 88.88 88 HIS A CA 1
ATOM 623 C C . HIS A 1 88 ? -16.638 16.781 22.113 1.00 88.88 88 HIS A C 1
ATOM 625 O O . HIS A 1 88 ? -16.727 16.997 23.321 1.00 88.88 88 HIS A O 1
ATOM 631 N N . SER A 1 89 ? -17.556 17.248 21.262 1.00 86.00 89 SER A N 1
ATOM 632 C CA . SER A 1 89 ? -18.704 18.063 21.677 1.00 86.00 89 SER A CA 1
ATOM 633 C C . SER A 1 89 ? -19.594 17.337 22.685 1.00 86.00 89 SER A C 1
ATOM 635 O O . SER A 1 89 ? -20.033 17.949 23.658 1.00 86.00 89 SER A O 1
ATOM 637 N N . ARG A 1 90 ? -19.833 16.029 22.510 1.00 85.31 90 ARG A N 1
ATOM 638 C CA . ARG A 1 90 ? -20.581 15.233 23.501 1.00 85.31 90 ARG A CA 1
ATOM 639 C C . ARG 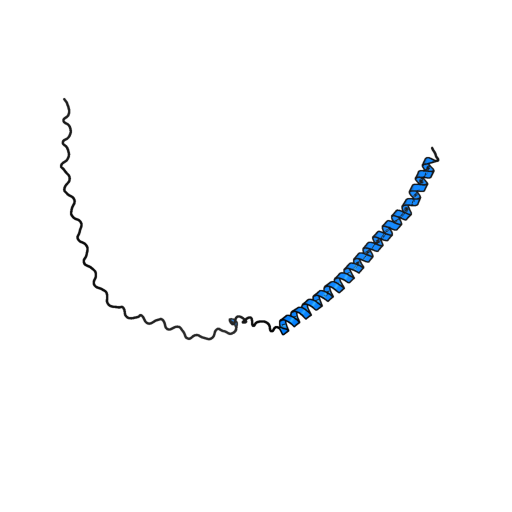A 1 90 ? -19.861 15.195 24.847 1.00 85.31 90 ARG A C 1
ATOM 641 O O . ARG A 1 90 ? -20.490 15.420 25.876 1.00 85.31 90 ARG A O 1
ATOM 648 N N . ARG A 1 91 ? -18.544 14.975 24.848 1.00 81.44 91 ARG A N 1
ATOM 649 C CA . ARG A 1 91 ? -17.730 14.974 26.077 1.00 81.44 91 ARG A CA 1
ATOM 650 C C . ARG A 1 91 ? -17.740 16.336 26.774 1.00 81.44 91 ARG A C 1
ATOM 652 O O . ARG A 1 91 ? -17.833 16.384 28.000 1.00 81.44 91 ARG A O 1
ATOM 659 N N . ASN A 1 92 ? -17.709 17.424 26.011 1.00 81.06 92 ASN A N 1
ATOM 660 C CA . ASN A 1 92 ? -17.750 18.777 26.560 1.00 81.06 92 ASN A CA 1
ATOM 661 C C . ASN A 1 92 ? -19.102 19.114 27.189 1.00 81.06 92 ASN A C 1
ATOM 663 O O . ASN A 1 92 ? -19.125 19.744 28.242 1.00 81.06 92 ASN A O 1
ATOM 667 N N . ARG A 1 93 ? -20.215 18.629 26.622 1.00 79.06 93 ARG A N 1
ATOM 668 C CA . ARG A 1 93 ? -21.546 18.787 27.234 1.00 79.06 93 ARG A CA 1
ATOM 669 C C . ARG A 1 93 ? -21.621 18.134 28.611 1.00 79.06 93 ARG A C 1
ATOM 671 O O . ARG A 1 93 ? -22.034 18.782 29.562 1.00 79.06 93 ARG A O 1
ATOM 678 N N . PHE A 1 94 ? -21.105 16.913 28.759 1.00 80.31 94 PHE A N 1
ATOM 679 C CA . PHE A 1 94 ? -21.060 16.257 30.071 1.00 80.31 94 PHE A CA 1
ATOM 680 C C . PHE A 1 94 ? -20.176 16.992 31.084 1.00 80.31 94 PHE A C 1
ATOM 682 O O . PHE A 1 94 ? -20.459 16.980 32.282 1.00 80.31 94 PHE A O 1
ATOM 689 N N . ARG A 1 95 ? -19.092 17.630 30.630 1.00 79.31 95 ARG A N 1
ATOM 690 C CA . ARG A 1 95 ? -18.247 18.453 31.506 1.00 79.31 95 ARG A CA 1
ATOM 691 C C . ARG A 1 95 ? -18.961 19.733 31.935 1.00 79.31 95 ARG A C 1
ATOM 693 O O . ARG A 1 95 ? -18.918 20.039 33.121 1.00 79.31 95 ARG A O 1
ATOM 700 N N . ALA A 1 96 ? -19.653 20.401 31.014 1.00 83.12 96 ALA A N 1
ATOM 701 C CA . ALA A 1 96 ? -20.447 21.594 31.298 1.00 83.12 96 ALA A CA 1
ATOM 702 C C . ALA A 1 96 ? -21.613 21.296 32.257 1.00 83.12 96 ALA A C 1
ATOM 704 O O . ALA A 1 96 ? -21.852 22.033 33.206 1.00 83.12 96 ALA A O 1
ATOM 705 N N . GLU A 1 97 ? -22.300 20.167 32.086 1.00 81.88 97 GLU A N 1
ATOM 706 C CA . GLU A 1 97 ? -23.349 19.745 33.022 1.00 81.88 97 GLU A CA 1
ATOM 707 C C . GLU A 1 97 ? -22.792 19.438 34.416 1.00 81.88 97 GLU A C 1
ATOM 709 O O . GLU A 1 97 ? -23.421 19.753 35.426 1.00 81.88 97 GLU A O 1
ATOM 714 N N . ARG A 1 98 ? -21.598 18.839 34.502 1.00 79.69 98 ARG A N 1
ATOM 715 C CA . ARG A 1 98 ? -20.941 18.580 35.790 1.00 79.69 98 ARG A CA 1
ATOM 716 C C . ARG A 1 98 ? -20.439 19.855 36.457 1.00 79.69 98 ARG A C 1
ATOM 718 O O . ARG A 1 98 ? -20.520 19.927 37.681 1.00 79.69 98 ARG A O 1
ATOM 725 N N . SER A 1 99 ? -19.932 20.833 35.707 1.00 80.00 99 SER A N 1
ATOM 726 C CA . SER A 1 99 ? -19.553 22.131 36.277 1.00 80.00 99 SER A CA 1
ATOM 727 C C . SER A 1 99 ? -20.787 22.874 36.780 1.00 80.00 99 SER A C 1
ATOM 729 O O . SER A 1 99 ? -20.802 23.261 37.942 1.00 80.00 99 SER A O 1
ATOM 731 N N . LEU A 1 100 ? -21.868 22.920 35.995 1.00 82.50 100 LEU A N 1
ATOM 732 C CA . LEU A 1 100 ? -23.138 23.521 36.417 1.00 82.50 100 LEU A CA 1
ATOM 733 C C . LEU A 1 100 ? -23.737 22.826 37.648 1.00 82.50 100 LEU A C 1
ATOM 735 O O . LEU A 1 100 ? -24.191 23.493 38.569 1.00 82.50 100 LEU A O 1
ATOM 739 N N . ARG A 1 101 ? -23.697 21.489 37.730 1.00 77.88 101 ARG A N 1
ATOM 740 C CA . ARG A 1 101 ? -24.158 20.757 38.927 1.00 77.88 101 ARG A CA 1
ATOM 741 C C . ARG A 1 101 ? -23.287 21.002 40.159 1.00 77.88 101 ARG A C 1
ATOM 743 O O . ARG A 1 101 ? -23.803 20.945 41.272 1.00 77.88 101 ARG A O 1
ATOM 750 N N . ARG A 1 102 ? -21.982 21.228 39.988 1.00 77.75 102 ARG A N 1
ATOM 751 C CA . ARG A 1 102 ? -21.079 21.586 41.094 1.00 77.75 102 ARG A CA 1
ATOM 752 C C . ARG A 1 102 ? -21.346 23.009 41.566 1.00 77.75 102 ARG A C 1
ATOM 754 O O . ARG A 1 102 ? -21.464 23.219 42.766 1.00 77.75 102 ARG A O 1
ATOM 761 N N . GLU A 1 103 ? -21.519 23.941 40.637 1.00 75.50 103 GLU A N 1
ATOM 762 C CA . GLU A 1 103 ? -21.883 25.328 40.934 1.00 75.50 103 GLU A CA 1
ATOM 763 C C . GLU A 1 103 ? -23.261 25.436 41.583 1.00 75.50 103 GLU A C 1
ATOM 765 O O . GLU A 1 103 ? -23.394 26.132 42.578 1.00 75.50 103 GLU A O 1
ATOM 770 N N . ALA A 1 104 ? -24.252 24.662 41.138 1.00 72.94 104 ALA A N 1
ATOM 771 C CA . ALA A 1 104 ? -25.572 24.611 41.769 1.00 72.94 104 ALA A CA 1
ATOM 772 C C . ALA A 1 104 ? -25.579 23.939 43.159 1.00 72.94 104 ALA A C 1
ATOM 774 O O . ALA A 1 104 ? -26.486 24.187 43.948 1.00 72.94 104 ALA A O 1
ATOM 775 N N . ASN A 1 105 ? -24.575 23.116 43.492 1.00 64.56 105 ASN A N 1
ATOM 776 C CA . ASN A 1 105 ? -24.411 22.539 44.838 1.00 64.56 105 ASN A CA 1
ATOM 777 C C . ASN A 1 105 ? -23.565 23.407 45.786 1.00 64.56 105 ASN A C 1
ATOM 779 O O . ASN A 1 105 ? -23.570 23.176 46.995 1.00 64.56 105 ASN A O 1
ATOM 783 N N . LEU A 1 106 ? -22.846 24.408 45.275 1.00 62.44 106 LEU A N 1
ATOM 784 C CA . LEU A 1 106 ? -22.101 25.365 46.093 1.00 62.44 106 LEU A CA 1
ATOM 785 C C . LEU A 1 106 ? -22.976 26.345 46.918 1.00 62.44 106 LEU A C 1
ATOM 787 O O . LEU A 1 106 ? -22.597 26.577 48.069 1.00 62.44 106 LEU A O 1
ATOM 791 N N . PRO A 1 107 ? -24.140 26.870 46.463 1.00 56.47 107 PRO A N 1
ATOM 792 C CA . PRO A 1 107 ? -24.929 27.831 47.246 1.00 56.47 107 PRO A CA 1
ATOM 793 C C . PRO A 1 107 ? -25.5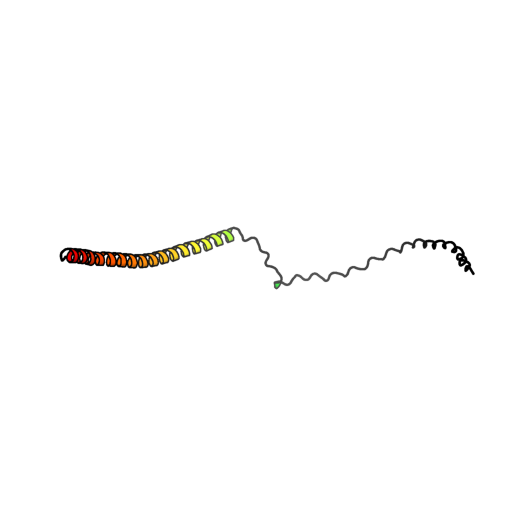25 27.248 48.534 1.00 56.47 107 PRO A C 1
ATOM 795 O O . PRO A 1 107 ? -25.761 27.986 49.487 1.00 56.47 107 PRO A O 1
ATOM 798 N N . LEU A 1 108 ? -25.726 25.928 48.622 1.00 55.41 108 LEU A N 1
ATOM 799 C CA . LEU A 1 108 ? -26.214 25.302 49.858 1.00 55.41 108 LEU A CA 1
ATOM 800 C C . LEU A 1 108 ? -25.156 25.272 50.969 1.00 55.41 108 LEU A C 1
ATOM 802 O O . LEU A 1 108 ? -25.499 25.296 52.152 1.00 55.41 108 LEU A O 1
ATOM 806 N N . ARG A 1 109 ? -23.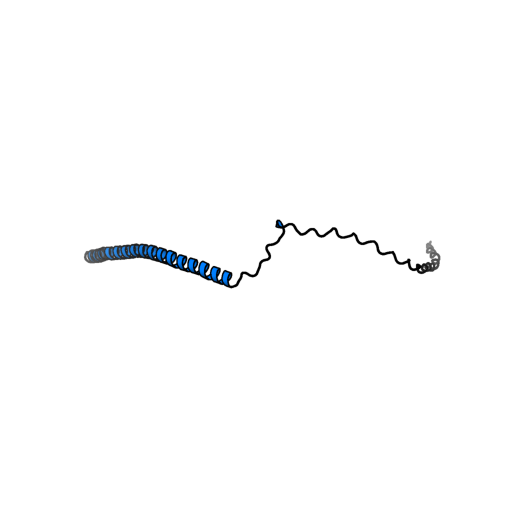865 25.243 50.620 1.00 54.06 109 ARG A N 1
ATOM 807 C CA . ARG A 1 109 ? -22.793 25.114 51.616 1.00 54.06 109 ARG A CA 1
ATOM 808 C C . ARG A 1 109 ? -22.383 26.459 52.215 1.00 54.06 109 ARG A C 1
ATOM 810 O O . ARG A 1 109 ? -22.047 26.510 53.395 1.00 54.06 109 ARG A O 1
ATOM 817 N N . THR A 1 110 ? -22.462 27.545 51.446 1.00 57.31 110 THR A N 1
ATOM 818 C CA . THR A 1 110 ? -22.210 28.906 51.949 1.00 57.31 110 THR A CA 1
ATOM 819 C C . THR A 1 110 ? -23.307 29.377 52.900 1.00 57.31 110 THR A C 1
ATOM 821 O O . THR A 1 110 ? -22.992 29.935 53.948 1.00 57.31 110 THR A O 1
ATOM 824 N N . HIS A 1 111 ? -24.579 29.070 52.624 1.00 53.62 111 HIS A N 1
ATOM 825 C CA . HIS A 1 111 ? -25.666 29.396 53.555 1.00 53.62 111 HIS A CA 1
ATOM 826 C C . HIS A 1 111 ? -25.599 28.589 54.864 1.00 53.62 111 HIS A C 1
ATOM 828 O O . HIS A 1 111 ? -25.859 29.139 55.931 1.00 53.62 111 HIS A O 1
ATOM 834 N N . SER A 1 112 ? -25.192 27.316 54.816 1.00 55.41 112 SER A N 1
ATOM 835 C CA . SER A 1 112 ? -25.046 26.485 56.022 1.00 55.41 112 SER A CA 1
ATOM 836 C C . SER A 1 112 ? -23.865 26.911 56.908 1.00 55.41 112 SER A C 1
ATOM 838 O O . SER A 1 112 ? -23.985 26.875 58.131 1.00 55.41 112 SER A O 1
ATOM 840 N N . MET A 1 113 ? -22.757 27.375 56.319 1.00 55.34 113 MET A N 1
ATOM 841 C CA . MET A 1 113 ? -21.609 27.903 57.073 1.00 55.34 113 MET A CA 1
ATOM 842 C C . MET A 1 113 ? -21.924 29.254 57.734 1.00 55.34 113 MET A C 1
ATOM 844 O O . MET A 1 113 ? -21.532 29.479 58.876 1.00 55.34 113 MET A O 1
ATOM 848 N N . HIS A 1 114 ? -22.682 30.133 57.066 1.00 55.84 114 HIS A N 1
ATOM 849 C CA . HIS A 1 114 ? -23.129 31.394 57.671 1.00 55.84 114 HIS A CA 1
ATOM 850 C C . HIS A 1 114 ? -24.175 31.192 58.775 1.00 55.84 114 HIS A C 1
ATOM 852 O O . HIS A 1 114 ? -24.136 31.904 59.773 1.00 55.84 114 HIS A O 1
ATOM 858 N N . ALA A 1 115 ? -25.066 30.206 58.637 1.00 58.09 115 ALA A N 1
ATOM 859 C CA . ALA A 1 115 ? -26.049 29.882 59.670 1.00 58.09 115 ALA A CA 1
ATOM 860 C C . ALA A 1 115 ? -25.408 29.286 60.938 1.00 58.09 115 ALA A C 1
ATOM 862 O O . ALA A 1 115 ? -25.861 29.579 62.039 1.00 58.09 115 ALA A O 1
ATOM 863 N N . LEU A 1 116 ? -24.336 28.495 60.802 1.00 59.97 116 LEU A N 1
ATOM 864 C CA . LEU A 1 116 ? -23.584 27.970 61.950 1.00 59.97 116 LEU A CA 1
ATOM 865 C C . LEU A 1 116 ? -22.744 29.045 62.656 1.00 59.97 116 LEU A C 1
ATOM 867 O O . LEU A 1 116 ? -22.603 28.990 63.871 1.00 59.97 116 LEU A O 1
ATOM 871 N N . ASN A 1 117 ? -22.234 30.044 61.929 1.00 56.38 117 ASN A N 1
ATOM 872 C CA . ASN A 1 117 ? -21.448 31.137 62.516 1.00 56.38 117 ASN A CA 1
ATOM 873 C C . ASN A 1 117 ? -22.304 32.217 63.210 1.00 56.38 117 ASN A C 1
ATOM 875 O O . ASN A 1 117 ? -21.763 33.107 63.849 1.00 56.38 117 ASN A O 1
ATOM 879 N N . LEU A 1 118 ? -23.631 32.162 63.056 1.00 58.91 118 LEU A N 1
ATOM 880 C CA . LEU A 1 118 ? -24.589 32.996 63.795 1.00 58.91 118 LEU A CA 1
ATOM 881 C C . LEU A 1 118 ? -25.149 32.291 65.042 1.00 58.91 118 LEU A C 1
ATOM 883 O O . LEU A 1 118 ? -25.972 32.868 65.746 1.00 58.91 118 LEU A O 1
ATOM 887 N N . LEU A 1 119 ? -24.745 31.040 65.287 1.00 57.16 119 LEU A N 1
ATOM 888 C CA . LEU A 1 119 ? -25.229 30.202 66.389 1.00 57.16 119 LEU A CA 1
ATOM 889 C C . LEU A 1 119 ? -24.170 29.993 67.492 1.00 57.16 119 LEU A C 1
ATOM 891 O O . LEU A 1 119 ? -24.385 29.186 68.394 1.00 57.16 119 LEU A O 1
ATOM 895 N N . VAL A 1 120 ? -23.051 30.723 67.418 1.00 51.62 120 VAL A N 1
ATOM 896 C CA . VAL A 1 120 ? -21.990 30.837 68.435 1.00 51.62 120 VAL A CA 1
ATOM 897 C C . VAL A 1 120 ? -21.915 32.291 68.874 1.00 51.62 120 VAL A C 1
ATOM 899 O O . VAL A 1 120 ? -21.853 32.520 70.100 1.00 51.62 120 VAL A O 1
#

Sequence (120 aa):
PPAHPPYPPPPAPPPRPPPSPPPPSSPSPPRAPSPLPCSPPSLPPPPWLAVPSAEPLAPGLVILLIVVGGGIGVLAVMVGGWFFLRAHSRRNRFRAERSLRREANLPLRTHSMHALNLLV

Organism: NCBI:txid156173

Secondary structure (DSSP, 8-state):
-PPPPPPPPPPPPPPPPPPPPPPPPPPPPPPPPPPPP-PPP-PPPPGGG-----PPPPHHHHHHHHHHHHHHHHHHHHHHHHHHHHHHHHHHHHHHHHHHHHHHHSHHHHHHHHHHTT--

Foldseek 3Di:
DDDDDDDDDDDDDDDDDDDDDDDDDDDDPDDDDDPDPPDPPPDPDPPVPPPPPPDPPDVVNVVVCCVVVVVVVVVCCVVVVVVVVVVVVVVVVVVVVVVVVVVVVVVVVVVVVVVVVVVD

Radius of gyration: 54.29 Å; chains: 1; bounding box: 127×66×98 Å